Protein AF-A0A268KA24-F1 (afdb_monomer_lite)

Structure (mmCIF, N/CA/C/O backbone):
data_AF-A0A268KA24-F1
#
_entry.id   AF-A0A268KA24-F1
#
loop_
_atom_site.group_PDB
_atom_site.id
_atom_site.type_symbol
_atom_site.label_atom_id
_atom_site.label_alt_id
_atom_site.label_comp_id
_atom_site.label_asym_id
_atom_site.label_entity_id
_atom_site.label_seq_id
_atom_site.pdbx_PDB_ins_code
_atom_site.Cartn_x
_atom_site.Cartn_y
_atom_site.Cartn_z
_atom_site.occupancy
_atom_site.B_iso_or_equiv
_atom_site.auth_seq_id
_atom_site.auth_comp_id
_atom_site.auth_asym_id
_atom_site.auth_atom_id
_atom_site.pdbx_PDB_model_num
ATOM 1 N N . MET A 1 1 ? 21.700 -8.224 -44.807 1.00 33.56 1 MET A N 1
ATOM 2 C CA . MET A 1 1 ? 20.524 -7.702 -45.536 1.00 33.56 1 MET A CA 1
ATOM 3 C C . MET A 1 1 ? 19.471 -7.441 -44.473 1.00 33.56 1 MET A C 1
ATOM 5 O O . MET A 1 1 ? 19.206 -8.355 -43.711 1.00 33.56 1 MET A O 1
ATOM 9 N N . GLY A 1 2 ? 19.080 -6.179 -44.278 1.00 41.78 2 GLY A N 1
ATOM 10 C CA . GLY A 1 2 ? 18.446 -5.702 -43.043 1.00 41.78 2 GLY A CA 1
ATOM 11 C C . GLY A 1 2 ? 17.040 -6.247 -42.810 1.00 41.78 2 GLY A C 1
ATOM 12 O O . GLY A 1 2 ? 16.214 -6.240 -43.718 1.00 41.78 2 GLY A O 1
ATOM 13 N N . GLU A 1 3 ? 16.777 -6.680 -41.582 1.00 42.03 3 GLU A N 1
ATOM 14 C CA . GLU A 1 3 ? 15.426 -6.969 -41.115 1.00 42.03 3 GLU A CA 1
ATOM 15 C C . GLU A 1 3 ? 14.745 -5.635 -40.796 1.00 42.03 3 GLU A C 1
ATOM 17 O O . GLU A 1 3 ? 15.201 -4.852 -39.960 1.00 42.03 3 GLU A O 1
ATOM 22 N N . ALA A 1 4 ? 13.700 -5.329 -41.561 1.00 47.09 4 ALA A N 1
ATOM 23 C CA . ALA A 1 4 ? 12.933 -4.106 -41.433 1.00 47.09 4 ALA A CA 1
ATOM 24 C C . ALA A 1 4 ? 12.222 -4.066 -40.072 1.00 47.09 4 ALA A C 1
ATOM 26 O O . ALA A 1 4 ? 11.434 -4.949 -39.743 1.00 47.09 4 ALA A O 1
ATOM 27 N N . GLN A 1 5 ? 12.463 -3.004 -39.304 1.00 48.25 5 GLN A N 1
ATOM 28 C CA . GLN A 1 5 ? 11.619 -2.634 -38.173 1.00 48.25 5 GLN A CA 1
ATOM 29 C C . GLN A 1 5 ? 10.228 -2.262 -38.708 1.00 48.25 5 GLN A C 1
ATOM 31 O O . GLN A 1 5 ? 10.008 -1.135 -39.151 1.00 48.25 5 GLN A O 1
ATOM 36 N N . THR A 1 6 ? 9.275 -3.192 -38.700 1.00 47.69 6 THR A N 1
ATOM 37 C CA . THR A 1 6 ? 7.871 -2.871 -38.994 1.00 47.69 6 THR A CA 1
ATOM 38 C C . THR A 1 6 ? 7.250 -2.149 -37.802 1.00 47.69 6 THR A C 1
ATOM 40 O O . THR A 1 6 ? 6.643 -2.756 -36.922 1.00 47.69 6 THR A O 1
ATOM 43 N N . LYS A 1 7 ? 7.417 -0.824 -37.774 1.00 53.59 7 LYS A N 1
ATOM 44 C CA . LYS A 1 7 ? 6.600 0.105 -36.9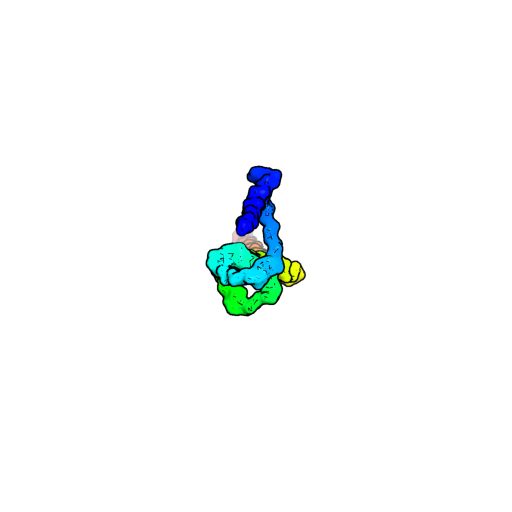85 1.00 53.59 7 LYS A CA 1
ATOM 45 C C . LYS A 1 7 ? 5.197 0.157 -37.605 1.00 53.59 7 LYS A C 1
ATOM 47 O O . LYS A 1 7 ? 4.890 1.035 -38.407 1.00 53.59 7 LYS A O 1
ATOM 52 N N . ASN A 1 8 ? 4.366 -0.837 -37.305 1.00 53.62 8 ASN A N 1
ATOM 53 C CA . ASN A 1 8 ? 2.996 -0.881 -37.807 1.00 53.62 8 ASN A CA 1
ATOM 54 C C . ASN A 1 8 ? 2.071 -0.169 -36.814 1.00 53.62 8 ASN A C 1
ATOM 56 O O . ASN A 1 8 ? 1.601 -0.770 -35.851 1.00 53.62 8 ASN A O 1
ATOM 60 N N . ASN A 1 9 ? 1.804 1.114 -37.060 1.00 51.75 9 ASN A N 1
ATOM 61 C CA . ASN A 1 9 ? 0.726 1.831 -36.380 1.00 51.75 9 ASN A CA 1
ATOM 62 C C . ASN A 1 9 ? -0.611 1.232 -36.839 1.00 51.75 9 ASN A C 1
ATOM 64 O O . ASN A 1 9 ? -0.964 1.337 -38.013 1.00 51.75 9 ASN A O 1
ATOM 68 N N . LEU A 1 10 ? -1.349 0.585 -35.932 1.00 57.47 10 LEU A N 1
ATOM 69 C CA . LEU A 1 10 ? -2.679 0.034 -36.231 1.00 57.47 10 LEU A CA 1
ATOM 70 C C . LEU A 1 10 ? -3.730 1.150 -36.349 1.00 57.47 10 LEU A C 1
ATOM 72 O O . LEU A 1 10 ? -4.749 0.976 -37.013 1.00 57.47 10 LEU A O 1
ATOM 76 N N . THR A 1 11 ? -3.493 2.287 -35.690 1.00 57.12 11 THR A N 1
ATOM 77 C CA . THR A 1 11 ? -4.230 3.564 -35.772 1.00 57.12 11 THR A CA 1
ATOM 78 C C . THR A 1 11 ? -3.452 4.618 -34.964 1.00 57.12 11 THR A C 1
ATOM 80 O O . THR A 1 11 ? -2.677 4.245 -34.088 1.00 57.12 11 THR A O 1
ATOM 83 N N . ASP A 1 12 ? -3.690 5.922 -35.164 1.00 67.19 12 ASP A N 1
ATOM 84 C CA . ASP A 1 12 ? -3.054 7.004 -34.365 1.00 67.19 12 ASP A CA 1
ATOM 85 C C . ASP A 1 12 ? -3.393 6.959 -32.853 1.00 67.19 12 ASP A C 1
ATOM 87 O O . ASP A 1 12 ? -2.889 7.754 -32.064 1.00 67.19 12 ASP A O 1
ATOM 91 N N . LEU A 1 13 ? -4.267 6.033 -32.444 1.00 79.25 13 LEU A N 1
ATOM 92 C CA . LEU A 1 13 ? -4.724 5.823 -31.071 1.00 79.25 13 LEU A CA 1
ATOM 93 C C . LEU A 1 13 ? -3.988 4.683 -30.347 1.00 79.25 13 LEU A C 1
ATOM 95 O O . LEU A 1 13 ? -4.057 4.616 -29.121 1.00 79.25 13 LEU A O 1
ATOM 99 N N . LEU A 1 14 ? -3.337 3.765 -31.076 1.00 76.19 14 LEU A N 1
ATOM 100 C CA . LEU A 1 14 ? -2.782 2.539 -30.499 1.00 76.19 14 LEU A CA 1
ATOM 101 C C . LEU A 1 14 ? -1.522 2.071 -31.241 1.00 76.19 14 LEU A C 1
ATOM 103 O O . LEU A 1 14 ? -1.575 1.662 -32.403 1.00 76.19 14 LEU A O 1
ATOM 107 N N . GLU A 1 15 ? -0.403 2.054 -30.519 1.00 78.69 15 GLU A N 1
ATOM 108 C CA . GLU A 1 15 ? 0.850 1.417 -30.932 1.00 78.69 15 GLU A CA 1
ATOM 109 C C . GLU A 1 15 ? 0.996 0.087 -30.176 1.00 78.69 15 GLU A C 1
ATOM 111 O O . GLU A 1 15 ? 0.885 0.042 -28.950 1.00 78.69 15 GLU A O 1
ATOM 116 N N . ILE A 1 16 ? 1.206 -1.011 -30.909 1.00 83.94 16 ILE A N 1
ATOM 117 C CA . ILE A 1 16 ? 1.428 -2.345 -30.338 1.00 83.94 16 ILE A CA 1
ATOM 118 C C . ILE A 1 16 ? 2.823 -2.807 -30.739 1.00 83.94 16 ILE A C 1
ATOM 120 O O . ILE A 1 16 ? 3.143 -2.887 -31.925 1.00 83.94 16 ILE A O 1
ATOM 124 N N . HIS A 1 17 ? 3.634 -3.167 -29.749 1.00 81.88 17 HIS A N 1
ATOM 125 C CA . HIS A 1 17 ? 4.935 -3.786 -29.968 1.00 81.88 17 HIS A CA 1
ATOM 126 C C . HIS A 1 17 ? 4.859 -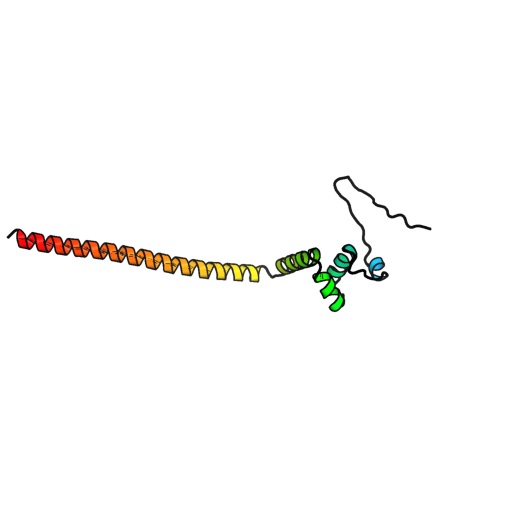5.280 -29.669 1.00 81.88 17 HIS A C 1
ATOM 128 O O . HIS A 1 17 ? 4.461 -5.682 -28.577 1.00 81.88 17 HIS A O 1
ATOM 134 N N . PHE A 1 18 ? 5.275 -6.098 -30.633 1.00 85.69 18 PHE A N 1
ATOM 135 C CA . PHE A 1 18 ? 5.463 -7.530 -30.433 1.00 85.69 18 PHE A CA 1
ATOM 136 C C . PHE A 1 18 ? 6.916 -7.789 -30.056 1.00 85.69 18 PHE A C 1
ATOM 138 O O . PHE A 1 18 ? 7.829 -7.410 -30.789 1.00 85.69 18 PHE A O 1
ATOM 145 N N . ILE A 1 19 ? 7.119 -8.415 -28.900 1.00 86.31 19 ILE A N 1
ATOM 146 C CA . ILE A 1 19 ? 8.442 -8.760 -28.385 1.00 86.31 19 ILE A CA 1
ATOM 147 C C . ILE A 1 19 ? 8.484 -10.268 -28.197 1.00 86.31 19 ILE A C 1
ATOM 149 O O . ILE A 1 19 ? 7.668 -10.842 -27.478 1.00 86.31 19 ILE A O 1
ATOM 153 N N . GLU A 1 20 ? 9.446 -10.909 -28.846 1.00 86.62 20 GLU A N 1
ATOM 154 C CA . GLU A 1 20 ? 9.680 -12.340 -28.708 1.00 86.62 20 GLU A CA 1
ATOM 155 C C . GLU A 1 20 ? 10.723 -12.576 -27.614 1.00 86.62 20 GLU A C 1
ATOM 157 O O . GLU A 1 20 ? 11.900 -12.258 -27.788 1.00 86.62 20 GLU A O 1
ATOM 162 N N . PHE A 1 21 ? 10.298 -13.154 -26.489 1.00 84.50 21 PHE A N 1
ATOM 163 C CA . PHE A 1 21 ? 11.190 -13.457 -25.365 1.00 84.50 21 PHE A CA 1
ATOM 164 C C . PHE A 1 21 ? 12.401 -14.333 -25.739 1.00 84.50 21 PHE A C 1
ATOM 166 O O . PHE A 1 21 ? 13.495 -13.995 -25.299 1.00 84.50 21 PHE A O 1
ATOM 173 N N . PRO A 1 22 ? 12.286 -15.376 -26.590 1.00 87.12 22 PRO A N 1
ATOM 174 C CA . PRO A 1 22 ? 13.450 -16.170 -26.999 1.00 87.12 22 PRO A CA 1
ATOM 175 C C . PRO A 1 22 ? 14.563 -15.330 -27.642 1.00 87.12 22 PRO A C 1
ATOM 177 O O . PRO A 1 22 ? 15.729 -15.482 -27.301 1.00 87.12 22 PRO A O 1
ATOM 180 N N . LYS A 1 23 ? 14.204 -14.354 -28.488 1.00 86.25 23 LYS A N 1
ATOM 181 C CA . LYS A 1 23 ? 15.172 -13.424 -29.097 1.00 86.25 23 LYS A CA 1
ATOM 182 C C . LYS A 1 23 ? 15.826 -12.503 -28.065 1.00 86.25 23 LYS A C 1
ATOM 184 O O . LYS A 1 23 ? 16.950 -12.055 -28.265 1.00 86.25 23 LYS A O 1
ATOM 189 N N . PHE A 1 24 ? 15.130 -12.203 -26.969 1.00 85.81 24 PHE A N 1
ATOM 190 C CA . PHE A 1 24 ? 15.677 -11.411 -25.870 1.00 85.81 24 PHE A CA 1
ATOM 191 C C . PHE A 1 24 ? 16.714 -12.188 -25.040 1.00 85.81 24 PHE A C 1
ATOM 193 O O . PHE A 1 24 ? 17.628 -11.582 -24.489 1.00 85.81 24 PHE A O 1
ATOM 200 N N . GLU A 1 25 ? 16.618 -13.516 -24.969 1.00 83.44 25 GLU A N 1
ATOM 201 C CA . GLU A 1 25 ? 17.594 -14.340 -24.238 1.00 83.44 25 GLU A CA 1
ATOM 202 C C . GLU A 1 25 ? 18.935 -14.472 -24.970 1.00 83.44 25 GLU A C 1
ATOM 204 O O . GLU A 1 25 ? 19.965 -14.713 -24.342 1.00 83.44 25 GLU A O 1
ATOM 209 N N . GLU A 1 26 ? 18.937 -14.270 -26.287 1.00 84.81 26 GLU A N 1
ATOM 210 C CA . GLU A 1 26 ? 20.136 -14.329 -27.127 1.00 84.81 26 GLU A CA 1
ATOM 211 C C . GLU A 1 26 ? 20.963 -13.029 -27.100 1.00 84.81 26 GLU A C 1
ATOM 213 O O . GLU A 1 26 ? 22.093 -13.002 -27.596 1.00 84.81 26 GLU A O 1
ATOM 218 N N . VAL A 1 27 ? 20.437 -11.938 -26.523 1.00 82.94 27 VAL A N 1
ATOM 219 C CA . VAL A 1 27 ? 21.096 -10.621 -26.521 1.00 82.94 27 VAL A CA 1
ATOM 220 C C . VAL A 1 27 ? 21.736 -10.270 -25.179 1.00 82.94 27 VAL A C 1
ATOM 222 O O . VAL A 1 27 ? 21.300 -10.678 -24.106 1.00 82.94 27 VAL A O 1
ATOM 225 N N . MET A 1 28 ? 22.773 -9.428 -25.228 1.00 84.88 28 MET A N 1
ATOM 226 C CA . MET A 1 28 ? 23.358 -8.844 -24.022 1.00 84.88 28 MET A CA 1
ATOM 227 C C . MET A 1 28 ? 22.378 -7.856 -23.373 1.00 84.88 28 MET A C 1
ATOM 229 O O . MET A 1 28 ? 21.831 -6.967 -24.032 1.00 84.88 28 MET A O 1
ATOM 233 N N . TYR A 1 29 ? 22.178 -7.980 -22.060 1.00 84.31 29 TYR A N 1
ATOM 234 C CA . TYR A 1 29 ? 21.294 -7.088 -21.317 1.00 84.31 29 TYR A CA 1
ATOM 235 C C . TYR A 1 29 ? 21.936 -5.718 -21.072 1.00 84.31 29 TYR A C 1
ATOM 237 O O . TYR A 1 29 ? 23.024 -5.614 -20.506 1.00 84.31 29 TYR A O 1
ATOM 245 N N . TYR A 1 30 ? 21.215 -4.656 -21.429 1.00 87.38 30 TYR A N 1
ATOM 246 C CA . TYR A 1 30 ? 21.619 -3.276 -21.198 1.00 87.38 30 TYR A CA 1
ATOM 247 C C . TYR A 1 30 ? 20.735 -2.655 -20.115 1.00 87.38 30 TYR A C 1
ATOM 249 O O . TYR A 1 30 ? 19.587 -2.304 -20.370 1.00 87.38 30 TYR A O 1
ATOM 257 N N . LEU A 1 31 ? 21.268 -2.499 -18.900 1.00 85.12 31 LEU A N 1
ATOM 258 C CA . LEU A 1 31 ? 20.508 -2.004 -17.736 1.00 85.12 31 LEU A CA 1
ATOM 259 C C . LEU A 1 31 ? 20.181 -0.501 -17.798 1.00 85.12 31 LEU A C 1
ATOM 261 O O . LEU A 1 31 ? 19.438 0.018 -16.971 1.00 85.12 31 LEU A O 1
ATOM 265 N N . ASN A 1 32 ? 20.737 0.209 -18.779 1.00 86.06 32 ASN A N 1
ATOM 266 C CA . ASN A 1 32 ? 20.362 1.579 -19.121 1.00 86.06 32 ASN A CA 1
ATOM 267 C C . ASN A 1 32 ? 19.203 1.644 -20.134 1.00 86.06 32 ASN A C 1
ATOM 269 O O . ASN A 1 32 ? 18.699 2.735 -20.391 1.00 86.06 32 ASN A O 1
ATOM 273 N N . ASN A 1 33 ? 18.786 0.514 -20.717 1.00 89.38 33 ASN A N 1
ATOM 274 C CA . ASN A 1 33 ? 17.673 0.450 -21.654 1.00 89.38 33 ASN A CA 1
ATOM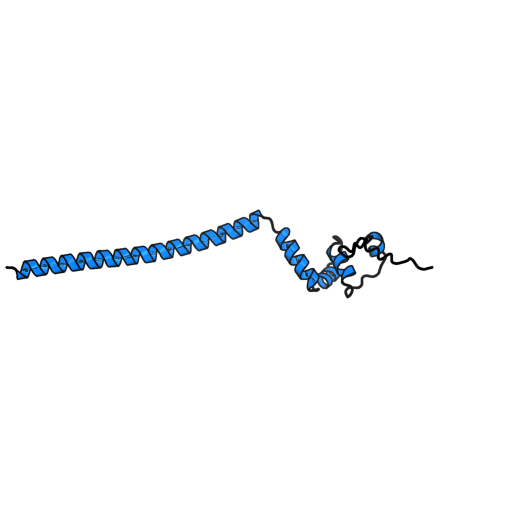 275 C C . ASN A 1 33 ? 16.370 0.120 -20.897 1.00 89.38 33 ASN A C 1
ATOM 277 O O . ASN A 1 33 ? 16.242 -0.989 -20.373 1.00 89.38 33 ASN A O 1
ATOM 281 N N . PRO A 1 34 ? 15.372 1.027 -20.876 1.00 88.12 34 PRO A N 1
ATOM 282 C CA . PRO A 1 34 ? 14.111 0.798 -20.173 1.00 88.12 34 PRO A CA 1
ATOM 283 C C . PRO A 1 34 ? 13.393 -0.482 -20.601 1.00 88.12 34 PRO A C 1
ATOM 285 O O . PRO A 1 34 ? 12.852 -1.179 -19.749 1.00 88.12 34 PRO A O 1
ATOM 288 N N . LEU A 1 35 ? 13.414 -0.824 -21.894 1.00 89.44 35 LEU A N 1
ATOM 289 C CA . LEU A 1 35 ? 12.753 -2.024 -22.405 1.00 89.44 35 LEU A CA 1
ATOM 290 C C . LEU A 1 35 ? 13.399 -3.298 -21.849 1.00 89.44 35 LEU A C 1
ATOM 292 O O . LEU A 1 35 ? 12.694 -4.206 -21.424 1.00 89.44 35 LEU A O 1
ATOM 296 N N . HIS A 1 36 ? 14.732 -3.347 -21.803 1.00 90.88 36 HIS A N 1
ATOM 297 C CA . HIS A 1 36 ? 15.449 -4.501 -21.257 1.00 90.88 36 HIS A CA 1
ATOM 298 C C . HIS A 1 36 ? 15.151 -4.654 -19.764 1.00 90.88 36 HIS A C 1
ATOM 300 O O . HIS A 1 36 ? 14.937 -5.766 -19.294 1.00 90.88 36 HIS A O 1
ATOM 306 N N . CYS A 1 37 ? 15.079 -3.547 -19.025 1.00 91.25 37 CYS A N 1
ATOM 307 C CA . CYS A 1 37 ? 14.742 -3.571 -17.605 1.00 91.25 37 CYS A CA 1
ATOM 308 C C . CYS A 1 37 ? 13.298 -4.016 -17.350 1.00 91.25 37 CYS A C 1
ATOM 310 O O . CYS A 1 37 ? 13.073 -4.787 -16.425 1.00 91.25 37 CYS A O 1
ATOM 312 N N . TRP A 1 38 ? 12.338 -3.616 -18.190 1.00 92.12 38 TRP A N 1
ATOM 313 C CA . TRP A 1 38 ? 10.967 -4.134 -18.130 1.00 92.12 38 TRP A CA 1
ATOM 314 C C . TRP A 1 38 ? 10.895 -5.637 -18.414 1.00 92.12 38 TRP A C 1
ATOM 316 O O . TRP A 1 38 ? 10.214 -6.359 -17.694 1.00 92.12 38 TRP A O 1
ATOM 326 N N . LEU A 1 39 ? 11.615 -6.124 -19.426 1.00 91.88 39 LEU A N 1
ATOM 327 C CA . LEU A 1 39 ? 11.644 -7.552 -19.754 1.00 91.88 39 LEU A CA 1
ATOM 328 C C . LEU A 1 39 ? 12.322 -8.383 -18.656 1.00 91.88 39 LEU A C 1
ATOM 330 O O . LEU A 1 39 ? 11.844 -9.466 -18.337 1.00 91.88 39 LEU A O 1
ATOM 334 N N .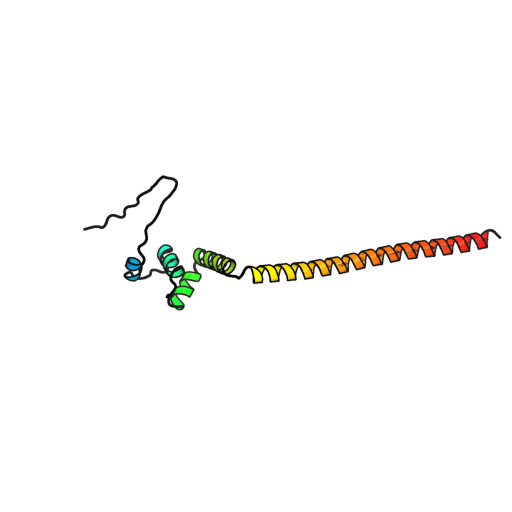 LEU A 1 40 ? 13.391 -7.864 -18.044 1.00 91.81 40 LEU A N 1
ATOM 335 C CA . LEU A 1 40 ? 14.034 -8.488 -16.884 1.00 91.81 40 LEU A CA 1
ATOM 336 C C . LEU A 1 40 ? 13.131 -8.469 -15.647 1.00 91.81 40 LEU A C 1
ATOM 338 O O . LEU A 1 40 ? 13.095 -9.447 -14.917 1.00 91.81 40 LEU A O 1
ATOM 342 N N . PHE A 1 41 ? 12.390 -7.385 -15.414 1.00 90.38 41 PHE A N 1
ATOM 343 C CA . PHE A 1 41 ? 11.438 -7.289 -14.306 1.00 90.38 41 PHE A CA 1
ATOM 344 C C . PHE A 1 41 ? 10.314 -8.334 -14.403 1.00 90.38 41 PHE A C 1
ATOM 346 O O . PHE A 1 41 ? 9.892 -8.875 -13.390 1.00 90.38 41 PHE A O 1
ATOM 353 N N . LEU A 1 42 ? 9.847 -8.632 -15.618 1.00 88.88 42 LEU A N 1
ATOM 354 C CA . LEU A 1 42 ? 8.778 -9.604 -15.870 1.00 88.88 42 LEU A CA 1
ATOM 355 C C . LEU A 1 42 ? 9.265 -11.061 -15.950 1.00 88.88 42 LEU A C 1
ATOM 357 O O . LEU A 1 42 ? 8.450 -11.956 -16.165 1.00 88.88 42 LEU A O 1
ATOM 361 N N . LYS A 1 43 ? 10.575 -11.307 -15.846 1.00 85.62 43 LYS A N 1
ATOM 362 C CA . LYS A 1 43 ? 11.167 -12.642 -15.963 1.00 85.62 43 LYS A CA 1
ATOM 363 C C . LYS A 1 43 ? 11.377 -13.257 -14.578 1.00 85.62 43 LYS A C 1
ATOM 365 O O . LYS A 1 43 ? 12.007 -12.649 -13.722 1.00 85.62 43 LYS A O 1
ATOM 370 N N . ASP A 1 44 ? 10.931 -14.500 -14.409 1.00 76.38 44 ASP A N 1
ATOM 371 C CA . ASP A 1 44 ? 10.995 -15.212 -13.122 1.00 76.38 44 ASP A CA 1
ATOM 372 C C . ASP A 1 44 ? 12.412 -15.680 -12.734 1.00 76.38 44 ASP A C 1
ATOM 374 O O . ASP A 1 44 ? 12.727 -15.788 -11.551 1.00 76.38 44 ASP A O 1
ATOM 378 N N . ASP A 1 45 ? 13.284 -15.948 -13.713 1.00 83.12 45 ASP A N 1
ATOM 379 C CA . ASP A 1 45 ? 14.652 -16.449 -13.494 1.00 83.12 45 ASP A CA 1
ATOM 380 C C . ASP A 1 45 ? 15.699 -15.385 -13.860 1.00 83.12 45 ASP A C 1
ATOM 382 O O . ASP A 1 45 ? 16.305 -15.401 -14.938 1.00 83.12 45 ASP A O 1
ATOM 386 N N . VAL A 1 46 ? 15.861 -14.394 -12.978 1.00 84.19 46 VAL A N 1
ATOM 387 C CA . VAL A 1 46 ? 16.856 -13.319 -13.113 1.00 84.19 46 VAL A CA 1
ATOM 388 C C . VAL A 1 46 ? 17.797 -13.320 -11.907 1.00 84.19 46 VAL A C 1
ATOM 390 O O . VAL A 1 46 ? 17.332 -13.324 -10.767 1.00 84.19 46 VAL A O 1
ATOM 393 N N . PRO A 1 47 ? 19.128 -13.253 -12.115 1.00 86.31 47 PRO A N 1
ATOM 394 C CA . PRO A 1 47 ? 20.075 -13.148 -11.011 1.00 86.31 47 PRO A CA 1
ATOM 395 C C . PRO A 1 47 ? 19.780 -11.954 -10.088 1.00 86.31 47 PRO A C 1
ATOM 397 O O . PRO A 1 47 ? 19.600 -10.829 -10.558 1.00 86.31 47 PRO A O 1
ATOM 400 N N . ASP A 1 48 ? 19.830 -12.167 -8.769 1.00 83.44 48 ASP A N 1
ATOM 401 C CA . ASP A 1 48 ? 19.492 -11.156 -7.747 1.00 83.44 48 ASP A CA 1
ATOM 402 C C . ASP A 1 48 ? 20.249 -9.826 -7.928 1.00 83.44 48 ASP A C 1
ATOM 404 O O . ASP A 1 48 ? 19.676 -8.745 -7.794 1.00 83.44 48 ASP A O 1
ATOM 408 N N . TYR A 1 49 ? 21.530 -9.878 -8.310 1.00 84.88 49 TYR A N 1
ATOM 409 C CA . TYR A 1 49 ? 22.320 -8.666 -8.542 1.00 84.88 49 TYR A CA 1
ATOM 410 C C . TYR A 1 49 ? 21.795 -7.826 -9.719 1.00 84.88 49 TYR A C 1
ATOM 412 O O . TYR A 1 49 ? 21.883 -6.601 -9.670 1.00 84.88 49 TYR A O 1
ATOM 420 N N . ILE A 1 50 ? 21.228 -8.461 -10.752 1.00 85.62 50 ILE A N 1
ATOM 421 C CA . ILE A 1 50 ? 20.596 -7.782 -11.891 1.00 85.62 50 ILE A CA 1
ATOM 422 C C . ILE A 1 50 ? 19.252 -7.208 -11.453 1.00 85.62 50 ILE A C 1
ATOM 424 O O . ILE A 1 50 ? 18.984 -6.029 -11.692 1.00 85.62 50 ILE A O 1
ATOM 428 N N . LEU A 1 51 ? 18.446 -8.006 -10.748 1.00 85.00 51 LEU A N 1
ATOM 429 C CA . LEU A 1 51 ? 17.133 -7.593 -10.258 1.00 85.00 51 LEU A CA 1
ATOM 430 C C . LEU A 1 51 ? 17.229 -6.345 -9.370 1.00 85.00 51 LEU A C 1
ATOM 432 O O . LEU A 1 51 ? 16.481 -5.389 -9.557 1.00 85.00 51 LEU A O 1
ATOM 436 N N . ARG A 1 52 ? 18.220 -6.278 -8.471 1.00 86.00 52 ARG A N 1
ATOM 437 C CA . ARG A 1 52 ? 18.471 -5.087 -7.637 1.00 86.00 52 ARG A CA 1
ATOM 438 C C . ARG A 1 52 ? 18.768 -3.829 -8.443 1.00 86.00 52 ARG A C 1
ATOM 440 O O . ARG A 1 52 ? 18.438 -2.737 -7.988 1.00 86.00 52 ARG A O 1
ATOM 447 N N . VAL A 1 53 ? 19.436 -3.949 -9.588 1.00 87.62 53 VAL A N 1
ATOM 448 C CA . VAL A 1 53 ? 19.720 -2.797 -10.456 1.00 87.62 53 VAL A CA 1
ATOM 449 C C . VAL A 1 53 ? 18.456 -2.377 -11.199 1.00 87.62 53 VAL A C 1
ATOM 451 O O . VAL A 1 53 ? 18.151 -1.188 -11.245 1.00 87.62 53 VAL A O 1
ATOM 454 N N . VAL A 1 54 ? 17.689 -3.344 -11.702 1.00 87.56 54 VAL A N 1
ATOM 455 C CA . VAL A 1 54 ? 16.410 -3.123 -12.390 1.00 87.56 54 VAL A CA 1
ATOM 456 C C . VAL A 1 54 ? 15.389 -2.442 -11.466 1.00 87.56 54 VAL A C 1
ATOM 458 O O . VAL A 1 54 ? 14.822 -1.416 -11.836 1.00 87.56 54 VAL A O 1
ATOM 461 N N . LEU A 1 55 ? 15.238 -2.915 -10.224 1.00 85.12 55 LEU A N 1
ATOM 462 C CA . LEU A 1 55 ? 14.329 -2.344 -9.218 1.00 85.12 55 LEU A CA 1
ATOM 463 C C . LEU A 1 55 ? 14.708 -0.924 -8.762 1.00 85.12 55 LEU A C 1
ATOM 465 O O . LEU A 1 55 ? 13.860 -0.197 -8.255 1.00 85.12 55 LEU A O 1
ATOM 469 N N . ARG A 1 56 ? 15.965 -0.491 -8.939 1.00 85.12 56 ARG A N 1
ATOM 470 C CA . ARG A 1 56 ? 16.389 0.889 -8.621 1.00 85.12 56 ARG A CA 1
ATOM 471 C C . ARG A 1 56 ? 15.914 1.913 -9.650 1.00 85.12 56 ARG A C 1
ATOM 473 O O . ARG A 1 56 ? 16.012 3.111 -9.389 1.00 85.12 56 ARG A O 1
ATOM 480 N N . MET A 1 57 ? 15.422 1.477 -10.808 1.00 85.94 57 MET A N 1
ATOM 481 C CA . MET A 1 57 ? 14.820 2.387 -11.777 1.00 85.94 57 MET A CA 1
ATOM 482 C C . MET A 1 57 ? 13.470 2.880 -11.259 1.00 85.94 57 MET A C 1
ATOM 484 O O . MET A 1 57 ? 12.609 2.074 -10.923 1.00 85.94 57 MET A O 1
ATOM 488 N N . ASP A 1 58 ? 13.259 4.198 -11.253 1.00 85.56 58 ASP A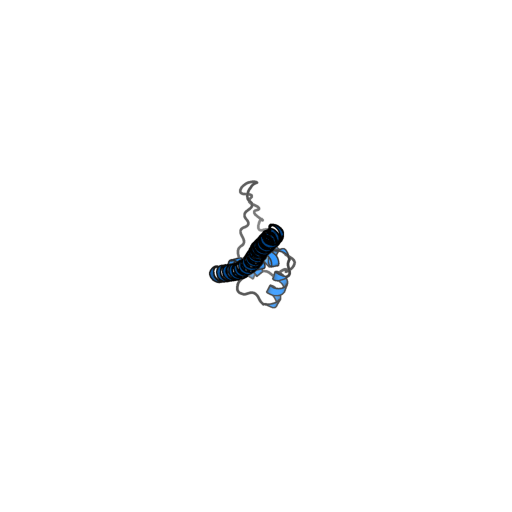 N 1
ATOM 489 C CA . ASP A 1 58 ? 12.052 4.831 -10.691 1.00 85.56 58 ASP A CA 1
ATOM 490 C C . ASP A 1 58 ? 10.744 4.220 -11.227 1.00 85.56 58 ASP A C 1
ATOM 492 O O . ASP A 1 58 ? 9.827 3.911 -10.468 1.00 85.56 58 ASP A O 1
ATOM 496 N N . VAL A 1 59 ? 10.677 3.975 -12.539 1.00 86.50 59 VAL A N 1
ATOM 497 C CA . VAL A 1 59 ? 9.486 3.400 -13.185 1.00 86.50 59 VAL A CA 1
ATOM 498 C C . VAL A 1 59 ? 9.228 1.944 -12.790 1.00 86.50 59 VAL A C 1
ATOM 500 O O . VAL A 1 59 ? 8.070 1.565 -12.630 1.00 86.50 59 VAL A O 1
ATOM 503 N N . ILE A 1 60 ? 10.284 1.149 -12.593 1.00 88.88 60 ILE A N 1
ATOM 504 C CA . ILE A 1 60 ? 10.175 -0.260 -12.201 1.00 88.88 60 ILE A CA 1
ATOM 505 C C . ILE A 1 60 ? 9.858 -0.373 -10.710 1.00 88.88 60 ILE A C 1
ATOM 507 O O . ILE A 1 60 ? 8.988 -1.146 -10.333 1.00 88.88 60 ILE A O 1
ATOM 511 N N . SER A 1 61 ? 10.481 0.455 -9.871 1.00 85.62 61 SER A N 1
ATOM 512 C CA . SER A 1 61 ? 10.191 0.525 -8.434 1.00 85.62 61 SER A CA 1
ATOM 513 C C . SER A 1 61 ? 8.703 0.783 -8.165 1.00 85.62 61 SER A C 1
ATOM 515 O O . SER A 1 61 ? 8.065 0.076 -7.389 1.00 85.62 61 SER A O 1
ATOM 517 N N . LYS A 1 62 ? 8.103 1.737 -8.892 1.00 87.81 62 LYS A N 1
ATOM 518 C CA . LYS A 1 62 ? 6.659 2.024 -8.811 1.00 87.81 62 LYS A CA 1
ATOM 519 C C . LYS A 1 62 ? 5.791 0.860 -9.288 1.00 87.81 62 LYS A C 1
ATOM 521 O O . LYS A 1 62 ? 4.678 0.683 -8.794 1.00 87.81 62 LYS A O 1
ATOM 526 N N . ALA A 1 63 ? 6.251 0.108 -10.286 1.00 88.25 63 ALA A N 1
ATOM 527 C CA . ALA A 1 63 ? 5.548 -1.077 -10.764 1.00 88.25 63 ALA A CA 1
ATOM 528 C C . ALA A 1 63 ? 5.599 -2.204 -9.726 1.00 88.25 63 ALA A C 1
ATOM 530 O O . ALA A 1 63 ? 4.565 -2.803 -9.451 1.00 88.25 63 ALA A O 1
ATOM 531 N N . GLU A 1 64 ? 6.757 -2.417 -9.100 1.00 85.75 64 GLU A N 1
ATOM 532 C CA . GLU A 1 64 ? 6.951 -3.398 -8.032 1.00 85.75 64 GLU A CA 1
ATOM 533 C C . GLU A 1 64 ? 6.119 -3.068 -6.790 1.00 85.75 64 GLU A C 1
ATOM 535 O O . GLU A 1 64 ? 5.480 -3.948 -6.220 1.00 85.75 64 GLU A O 1
ATOM 540 N N . GLU A 1 65 ? 6.044 -1.795 -6.395 1.00 84.12 65 GLU A N 1
ATOM 541 C CA . GLU A 1 65 ? 5.189 -1.355 -5.287 1.00 84.12 65 GLU A CA 1
ATOM 542 C C . GLU A 1 65 ? 3.712 -1.672 -5.562 1.00 84.12 65 GLU A C 1
ATOM 544 O O . GLU A 1 65 ? 3.009 -2.216 -4.708 1.00 84.12 65 GLU A O 1
ATOM 549 N N . LYS A 1 66 ? 3.238 -1.389 -6.783 1.00 84.44 66 LYS A N 1
ATOM 550 C CA . LYS A 1 66 ? 1.871 -1.725 -7.199 1.00 84.44 66 LYS A CA 1
ATOM 551 C C . LYS A 1 66 ? 1.646 -3.231 -7.258 1.00 84.44 66 LYS A C 1
ATOM 553 O O . LYS A 1 66 ? 0.594 -3.690 -6.826 1.00 84.44 66 LYS A O 1
ATOM 558 N N . LEU A 1 67 ? 2.608 -3.991 -7.777 1.00 82.94 67 LEU A N 1
ATOM 559 C CA . LEU A 1 67 ? 2.526 -5.446 -7.842 1.00 82.94 67 LEU A CA 1
ATOM 560 C C . LEU A 1 67 ? 2.468 -6.047 -6.436 1.00 82.94 67 LEU A C 1
ATOM 562 O O . LEU A 1 67 ? 1.603 -6.872 -6.172 1.00 82.94 67 LEU A O 1
ATOM 566 N N . THR A 1 68 ? 3.309 -5.562 -5.522 1.00 79.38 68 THR A N 1
ATOM 567 C CA . THR A 1 68 ? 3.320 -5.931 -4.099 1.00 79.38 68 THR A CA 1
ATOM 568 C C . THR A 1 68 ? 1.993 -5.593 -3.427 1.00 79.38 68 THR A C 1
ATOM 570 O O . THR A 1 68 ? 1.456 -6.386 -2.663 1.00 79.38 68 THR A O 1
ATOM 573 N N . MET A 1 69 ? 1.422 -4.424 -3.724 1.00 76.50 69 MET A N 1
ATOM 574 C CA . MET A 1 69 ? 0.111 -4.037 -3.206 1.00 76.50 69 MET A CA 1
ATOM 575 C C . MET A 1 69 ? -1.009 -4.952 -3.723 1.00 76.50 69 MET A C 1
ATOM 577 O O . MET A 1 69 ? -1.926 -5.268 -2.971 1.00 76.50 69 MET A O 1
ATOM 581 N N . LEU A 1 70 ? -0.953 -5.358 -4.993 1.00 74.38 70 LEU A N 1
ATOM 582 C CA . LEU A 1 70 ? -1.943 -6.245 -5.609 1.00 74.38 70 LEU A CA 1
ATOM 583 C C . LEU A 1 70 ? -1.778 -7.707 -5.174 1.00 74.38 70 LEU A C 1
ATOM 585 O O . LEU A 1 70 ? -2.767 -8.434 -5.113 1.00 74.38 70 LEU A O 1
ATOM 589 N N . SER A 1 71 ? -0.549 -8.135 -4.880 1.00 66.25 71 SER A N 1
ATOM 590 C CA . SER A 1 71 ? -0.236 -9.481 -4.393 1.00 66.25 71 SER A CA 1
ATOM 591 C C . SER A 1 71 ? -0.404 -9.625 -2.878 1.00 66.25 71 SER A C 1
ATOM 593 O O . SER A 1 71 ? -0.543 -10.745 -2.382 1.00 66.25 71 SER A O 1
ATOM 595 N N . ALA A 1 72 ? -0.444 -8.515 -2.135 1.00 63.25 72 ALA A N 1
ATOM 596 C CA . ALA A 1 72 ? -0.784 -8.496 -0.721 1.00 63.25 72 ALA A CA 1
ATOM 597 C C . ALA A 1 72 ? -2.268 -8.853 -0.523 1.00 63.25 72 ALA A C 1
ATOM 599 O O . ALA A 1 72 ? -3.161 -8.018 -0.654 1.00 63.25 72 ALA A O 1
ATOM 600 N N . ASP A 1 73 ? -2.493 -10.130 -0.217 1.00 69.12 73 ASP A N 1
ATOM 601 C CA . ASP A 1 73 ? -3.739 -10.785 0.184 1.00 69.12 73 ASP A CA 1
ATOM 602 C C . ASP A 1 73 ? -4.867 -9.833 0.679 1.00 69.12 73 ASP A C 1
ATOM 604 O O . ASP A 1 73 ? -4.723 -9.166 1.715 1.00 69.12 73 ASP A O 1
ATOM 608 N N . PRO A 1 74 ? -6.024 -9.790 -0.014 1.00 68.06 74 PRO A N 1
ATOM 609 C CA . PRO A 1 74 ? -7.169 -8.956 0.355 1.00 68.06 74 PRO A CA 1
ATOM 610 C C . PRO A 1 74 ? -7.664 -9.156 1.794 1.00 68.06 74 PRO A C 1
ATOM 612 O O . PRO A 1 74 ? -8.182 -8.211 2.394 1.00 68.06 74 PRO A O 1
ATOM 615 N N . GLU A 1 75 ? -7.504 -10.351 2.376 1.00 69.94 75 GLU A N 1
ATOM 616 C CA . GLU A 1 75 ? -7.901 -10.601 3.767 1.00 69.94 75 GLU A CA 1
ATOM 617 C C . GLU A 1 75 ? -6.944 -9.912 4.751 1.00 69.94 75 GLU A C 1
ATOM 619 O O . GLU A 1 75 ? -7.391 -9.316 5.732 1.00 69.94 75 GLU A O 1
ATOM 624 N N . THR A 1 76 ? -5.648 -9.866 4.445 1.00 65.38 76 THR A N 1
ATOM 625 C CA . THR A 1 76 ? -4.650 -9.107 5.215 1.00 65.38 76 THR A CA 1
ATOM 626 C C . THR A 1 76 ? -4.914 -7.596 5.161 1.00 65.38 76 THR A C 1
ATOM 628 O O . THR A 1 76 ? -4.838 -6.909 6.186 1.00 65.38 76 THR A O 1
ATOM 631 N N . ARG A 1 77 ? -5.314 -7.065 3.996 1.00 70.12 77 ARG A N 1
ATOM 632 C CA . ARG A 1 77 ? -5.762 -5.666 3.852 1.00 70.12 77 ARG A CA 1
ATOM 633 C C . ARG A 1 77 ? -6.999 -5.377 4.709 1.00 70.12 77 ARG A C 1
ATOM 635 O O . ARG A 1 77 ? -7.037 -4.389 5.441 1.00 70.12 77 ARG A O 1
ATOM 642 N N . LYS A 1 78 ? -7.992 -6.261 4.652 1.00 74.69 78 LYS A N 1
ATOM 643 C CA . LYS A 1 78 ? -9.239 -6.156 5.416 1.00 74.69 78 LYS A CA 1
ATOM 644 C C . LYS A 1 78 ? -9.007 -6.248 6.923 1.00 74.69 78 LYS A C 1
ATOM 646 O O . LYS A 1 78 ? -9.645 -5.530 7.689 1.00 74.69 78 LYS A O 1
ATOM 651 N N . GLU A 1 79 ? -8.084 -7.096 7.363 1.00 74.56 79 GLU A N 1
ATOM 652 C CA . GLU A 1 79 ? -7.686 -7.206 8.767 1.00 74.56 79 GLU A CA 1
ATOM 653 C C . GLU A 1 79 ? -6.999 -5.924 9.262 1.00 74.56 79 GLU A C 1
ATOM 655 O O . GLU A 1 79 ? -7.295 -5.443 10.358 1.00 74.56 79 GLU A O 1
ATOM 660 N N . TYR A 1 80 ? -6.151 -5.306 8.433 1.00 74.06 80 TYR A N 1
ATOM 661 C CA . TYR A 1 80 ? -5.578 -3.994 8.737 1.00 74.06 80 TYR A CA 1
ATOM 662 C C . TYR A 1 80 ? -6.665 -2.915 8.882 1.00 74.06 80 TYR A C 1
ATOM 664 O O . TYR A 1 80 ? -6.677 -2.169 9.863 1.00 74.06 80 TYR A O 1
ATOM 672 N N . GLU A 1 81 ? -7.625 -2.867 7.957 1.00 75.25 81 GLU A N 1
ATOM 673 C CA . GLU A 1 81 ? -8.739 -1.911 7.995 1.00 75.25 81 GLU A CA 1
ATOM 674 C C . GLU A 1 81 ? -9.655 -2.126 9.213 1.00 75.25 81 GLU A C 1
ATOM 676 O O . GLU A 1 81 ? -10.049 -1.159 9.870 1.00 75.25 81 GLU A O 1
ATOM 681 N N . ARG A 1 82 ? -9.930 -3.382 9.592 1.00 82.50 82 ARG A N 1
ATOM 682 C CA . ARG A 1 82 ? -10.673 -3.720 10.821 1.00 82.50 82 ARG A CA 1
ATOM 683 C C . ARG A 1 82 ? -9.968 -3.209 12.076 1.00 82.50 82 ARG A C 1
ATOM 685 O O . ARG A 1 82 ? -10.622 -2.627 12.941 1.00 82.50 82 ARG A O 1
ATOM 692 N N . ARG A 1 83 ? -8.648 -3.391 12.179 1.00 81.50 83 ARG A N 1
ATOM 693 C CA . ARG A 1 83 ? -7.857 -2.898 13.322 1.00 81.50 83 ARG A CA 1
ATOM 694 C C . ARG A 1 83 ? -7.849 -1.378 13.393 1.00 81.50 83 ARG A C 1
ATOM 696 O O . ARG A 1 83 ? -8.037 -0.822 14.473 1.00 81.50 83 ARG A O 1
ATOM 703 N N . ALA A 1 84 ? -7.682 -0.709 12.254 1.00 82.38 84 ALA A N 1
ATOM 704 C CA . ALA A 1 84 ? -7.753 0.747 12.182 1.00 82.38 84 ALA A CA 1
ATOM 705 C C . ALA A 1 84 ? -9.129 1.263 12.639 1.00 82.38 84 ALA A C 1
ATOM 707 O O . ALA A 1 84 ? -9.201 2.191 13.446 1.00 82.38 84 ALA A O 1
ATOM 708 N N . LYS A 1 85 ? -10.215 0.606 12.207 1.00 90.50 85 LYS A N 1
ATOM 709 C CA . LYS A 1 85 ? -11.578 0.924 12.647 1.00 90.50 85 LYS A CA 1
ATOM 710 C C . LYS A 1 85 ? -11.765 0.716 14.151 1.00 90.50 85 LYS A C 1
ATOM 712 O O . LYS A 1 85 ? -12.280 1.608 14.809 1.00 90.50 85 LYS A O 1
ATOM 717 N N . ALA A 1 86 ? -11.306 -0.402 14.713 1.00 87.50 86 ALA A N 1
ATOM 718 C CA . ALA A 1 86 ? -11.433 -0.676 16.148 1.00 87.50 86 ALA A CA 1
ATOM 719 C C . ALA A 1 86 ? -10.713 0.371 17.016 1.00 87.50 86 ALA A C 1
ATOM 721 O O . ALA A 1 86 ? -11.256 0.822 18.022 1.00 87.50 86 ALA A O 1
ATOM 722 N N . LEU A 1 87 ? -9.515 0.801 16.605 1.00 86.12 87 LEU A N 1
ATOM 723 C CA . LEU A 1 87 ? -8.786 1.878 17.281 1.00 86.12 87 LEU A CA 1
ATOM 724 C C . LEU A 1 87 ? -9.527 3.217 17.196 1.00 86.12 87 LEU A C 1
ATOM 726 O O . LEU A 1 87 ? -9.496 3.992 18.150 1.00 86.12 87 LEU A O 1
ATOM 730 N N . SER A 1 88 ? -10.179 3.495 16.066 1.00 86.06 88 SER A N 1
ATOM 731 C CA . SER A 1 88 ? -11.001 4.695 15.898 1.00 86.06 88 SER A CA 1
ATOM 732 C C . SER A 1 88 ? -12.250 4.650 16.779 1.00 86.06 88 SER A C 1
ATOM 734 O O . SER A 1 88 ? -12.505 5.605 17.504 1.00 86.06 88 SER A O 1
ATOM 736 N N . ASP A 1 89 ? -12.979 3.532 16.765 1.00 92.75 89 ASP A N 1
ATOM 737 C CA . ASP A 1 89 ? -14.198 3.333 17.556 1.00 92.75 89 ASP A CA 1
ATOM 738 C C . ASP A 1 89 ? -13.901 3.464 19.062 1.00 92.75 89 ASP A C 1
ATOM 740 O O . ASP A 1 89 ? -14.691 4.041 19.805 1.00 92.75 89 ASP A O 1
ATO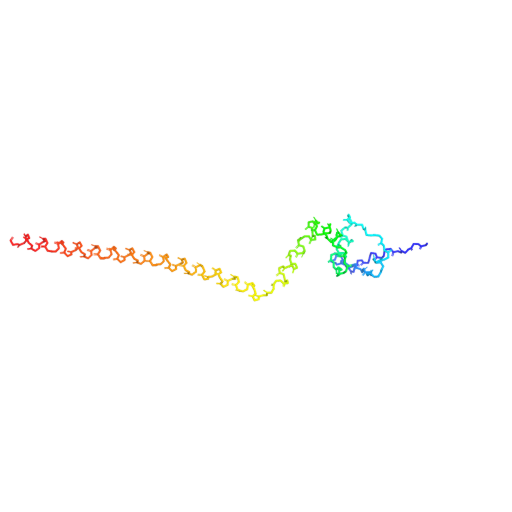M 744 N N . GLU A 1 90 ? -12.742 2.981 19.524 1.00 91.62 90 GLU A N 1
ATOM 745 C CA . GLU A 1 90 ? -12.334 3.128 20.924 1.00 91.62 90 GLU A CA 1
ATOM 746 C C . GLU A 1 90 ? -12.013 4.578 21.300 1.00 91.62 90 GLU A C 1
ATOM 748 O O . GLU A 1 90 ? -12.382 5.031 22.383 1.00 91.62 90 GLU A O 1
ATOM 753 N N . ARG A 1 91 ? -11.378 5.340 20.401 1.00 89.81 91 ARG A N 1
ATOM 754 C CA . ARG A 1 91 ? -11.159 6.777 20.621 1.00 89.81 91 ARG A CA 1
ATOM 755 C C . ARG A 1 91 ? -12.483 7.525 20.725 1.00 89.81 91 ARG A C 1
ATOM 757 O O . ARG A 1 91 ? -12.643 8.294 21.667 1.00 89.81 91 ARG A O 1
ATOM 764 N N . SER A 1 92 ? -13.423 7.253 19.820 1.00 88.56 92 SER A N 1
ATOM 765 C CA . SER A 1 92 ? -14.762 7.849 19.862 1.00 88.56 92 SER A CA 1
ATOM 766 C C . SER A 1 92 ? -15.492 7.488 21.153 1.00 88.56 92 SER A C 1
ATOM 768 O O . SER A 1 92 ? -15.987 8.371 21.836 1.00 88.56 92 SER A O 1
ATOM 770 N N . ARG A 1 93 ? -15.457 6.218 21.575 1.00 93.50 93 ARG A N 1
ATOM 771 C CA . ARG A 1 93 ? -16.075 5.783 22.837 1.00 93.50 93 ARG A CA 1
ATOM 772 C C . ARG A 1 93 ? -15.530 6.542 24.050 1.00 93.50 93 ARG A C 1
ATOM 774 O O . ARG A 1 93 ? -16.290 6.907 24.945 1.00 93.50 93 ARG A O 1
ATOM 781 N N . LEU A 1 94 ? -14.213 6.744 24.109 1.00 93.19 94 LEU A N 1
ATOM 782 C CA . LEU A 1 94 ? -13.573 7.491 25.194 1.00 93.19 94 LEU A CA 1
ATOM 783 C C . LEU A 1 94 ? -13.952 8.974 25.165 1.00 93.19 94 LEU A C 1
ATOM 785 O O . LEU A 1 94 ? -14.143 9.575 26.223 1.00 93.19 94 LEU A O 1
ATOM 789 N N . GLU A 1 95 ? -14.064 9.554 23.974 1.00 90.88 95 GLU A N 1
ATOM 790 C CA . GLU A 1 95 ? -14.495 10.936 23.784 1.00 90.88 95 GLU A CA 1
ATOM 791 C C . GLU A 1 95 ? -15.954 11.132 24.217 1.00 90.88 95 GLU A C 1
ATOM 793 O O . GLU A 1 95 ? -16.216 11.984 25.068 1.00 90.88 95 GLU A O 1
ATOM 798 N N . ASP A 1 96 ? -16.858 10.259 23.772 1.00 93.44 96 ASP A N 1
ATOM 799 C CA . ASP A 1 96 ? -18.278 10.262 24.142 1.00 93.44 96 ASP A CA 1
ATOM 800 C C . ASP A 1 96 ? -18.470 10.098 25.657 1.00 93.44 96 ASP A C 1
ATOM 802 O O . ASP A 1 96 ? -19.278 10.788 26.284 1.00 93.44 96 ASP A O 1
ATOM 806 N N . ALA A 1 97 ? -17.706 9.194 26.283 1.00 92.62 97 ALA A N 1
ATOM 807 C CA . ALA A 1 97 ? -17.744 8.990 27.729 1.00 92.62 97 ALA A CA 1
ATOM 808 C C . ALA A 1 97 ? -17.263 10.231 28.494 1.00 92.62 97 ALA A C 1
ATOM 810 O O . ALA A 1 97 ? -17.805 10.562 29.555 1.00 92.62 97 ALA A O 1
ATOM 811 N N . ARG A 1 98 ? -16.256 10.934 27.961 1.00 93.06 98 ARG A N 1
ATOM 812 C CA . ARG A 1 98 ? -15.756 12.183 28.540 1.00 93.06 98 ARG A CA 1
ATOM 813 C C . ARG A 1 98 ? -16.802 13.288 28.445 1.00 93.06 98 ARG A C 1
ATOM 815 O O . ARG A 1 98 ? -17.014 13.991 29.431 1.00 93.06 98 ARG A O 1
ATOM 822 N N . GLU A 1 99 ? -17.441 13.429 27.289 1.00 92.06 99 GLU A N 1
ATOM 823 C CA . GLU A 1 99 ? -18.481 14.430 27.051 1.00 92.06 99 GLU A CA 1
ATOM 824 C C . GLU A 1 99 ? -19.712 14.168 27.926 1.00 92.06 99 GLU A C 1
ATOM 826 O O . GLU A 1 99 ? -20.086 15.018 28.734 1.00 92.06 99 GLU A O 1
ATOM 831 N N . SER A 1 100 ? -20.239 12.942 27.903 1.00 90.94 100 SER A N 1
ATOM 832 C CA . SER A 1 100 ? -21.385 12.535 28.729 1.00 90.94 100 SER A CA 1
ATOM 833 C C . SER A 1 100 ? -21.113 12.712 30.229 1.00 90.94 100 SER A C 1
ATOM 835 O O . SER A 1 100 ? -21.974 13.148 30.997 1.00 90.94 100 SER A O 1
ATOM 837 N N . GLY A 1 101 ? -19.896 12.383 30.677 1.00 92.81 101 GLY A N 1
ATOM 838 C CA . GLY A 1 101 ? -19.485 12.575 32.067 1.00 92.81 101 GLY A CA 1
ATOM 839 C C . GLY A 1 101 ? -19.439 14.049 32.473 1.00 92.81 101 GLY A C 1
ATOM 840 O O . GLY A 1 101 ? -19.810 14.396 33.598 1.00 92.81 101 GLY A O 1
ATOM 841 N N . PHE A 1 102 ? -19.014 14.920 31.558 1.00 93.12 102 PHE A N 1
ATOM 842 C CA . PHE A 1 102 ? -19.001 16.362 31.768 1.00 93.12 102 PHE A CA 1
ATOM 843 C C . PHE A 1 102 ? -20.422 16.935 31.854 1.00 93.12 102 PHE A C 1
ATOM 845 O O . PHE A 1 102 ? -20.726 17.658 32.805 1.00 93.12 102 PHE A O 1
ATOM 852 N N . GLU A 1 103 ? -21.309 16.553 30.933 1.00 92.81 103 GLU A N 1
ATOM 853 C CA . GLU A 1 103 ? -22.715 16.975 30.928 1.00 92.81 103 GLU A CA 1
ATOM 854 C C . GLU A 1 103 ? -23.445 16.576 32.215 1.00 92.81 103 GLU A C 1
ATOM 856 O O . GLU A 1 103 ? -24.041 17.423 32.887 1.00 92.81 103 GLU A O 1
ATOM 861 N N . LEU A 1 104 ? -23.318 15.312 32.632 1.00 91.75 104 LEU A N 1
ATOM 862 C CA . LEU A 1 104 ? -23.924 14.825 33.873 1.00 91.75 104 LEU A CA 1
ATOM 863 C C . LEU A 1 104 ? -23.373 15.561 35.107 1.00 91.75 104 LEU A C 1
ATOM 865 O O . LEU A 1 104 ? -24.087 15.788 36.088 1.00 91.75 104 LEU A O 1
ATOM 869 N N . GLY A 1 105 ? -22.090 15.933 35.074 1.00 92.62 105 GLY A N 1
ATOM 870 C CA . GLY A 1 105 ? -21.461 16.751 36.107 1.00 92.62 105 GLY A CA 1
ATOM 871 C C . GLY A 1 105 ? -22.094 18.140 36.216 1.00 92.62 105 GLY A C 1
ATOM 872 O O . GLY A 1 105 ? -22.386 18.598 37.325 1.00 92.62 105 GLY A O 1
ATOM 873 N N . ILE A 1 106 ? -22.353 18.785 35.076 1.00 93.44 106 ILE A N 1
ATOM 874 C CA . ILE A 1 106 ? -23.034 20.083 35.010 1.00 93.44 106 ILE A CA 1
ATOM 875 C C . ILE A 1 106 ? -24.462 19.971 35.545 1.00 93.44 106 ILE A C 1
ATOM 877 O O . ILE A 1 106 ? -24.841 20.753 36.421 1.00 93.44 106 ILE A O 1
ATOM 881 N N . GLU A 1 107 ? -25.235 18.993 35.072 1.00 93.00 107 GLU A N 1
ATOM 882 C CA . GLU A 1 107 ? -26.635 18.806 35.463 1.00 93.00 107 GLU A CA 1
ATOM 883 C C . GLU A 1 107 ? -26.770 18.614 36.981 1.00 93.00 107 GLU A C 1
ATOM 885 O O . GLU A 1 107 ? -27.491 19.357 37.656 1.00 93.00 107 GLU A O 1
ATOM 890 N N . LYS A 1 108 ? -25.991 17.686 37.554 1.00 91.38 108 LYS A N 1
ATOM 891 C CA . LYS A 1 108 ? -25.964 17.457 39.007 1.00 91.38 108 LYS A CA 1
ATOM 892 C C . LYS A 1 108 ? -25.528 18.707 39.772 1.00 91.38 108 LYS A C 1
ATOM 894 O O . LYS A 1 108 ? -26.060 18.991 40.848 1.00 91.38 108 LYS A O 1
ATOM 899 N N . GLY A 1 109 ? -24.571 19.465 39.235 1.00 92.44 109 GLY A N 1
ATOM 900 C CA . GLY A 1 109 ? -24.135 20.738 39.806 1.00 92.44 109 GLY A CA 1
ATOM 901 C C . GLY A 1 109 ? -25.269 21.766 39.882 1.00 92.44 109 GLY A C 1
ATOM 902 O O . GLY A 1 109 ? -25.481 22.373 40.938 1.00 92.44 109 GLY A O 1
ATOM 903 N N . MET A 1 110 ? -26.037 21.918 38.800 1.00 91.88 110 MET A N 1
ATOM 904 C CA . MET A 1 110 ? -27.197 22.813 38.737 1.00 91.88 110 MET A CA 1
ATOM 905 C C . MET A 1 110 ? -28.308 22.378 39.697 1.00 91.88 110 MET A C 1
ATOM 907 O O . MET A 1 110 ? -28.829 23.204 40.451 1.00 91.88 110 MET A O 1
ATOM 911 N N . GLU A 1 111 ? -28.629 21.084 39.741 1.00 91.88 111 GLU A N 1
ATOM 912 C CA . GLU A 1 111 ? -29.656 20.542 40.636 1.00 91.88 111 GLU A CA 1
ATOM 913 C C . GLU A 1 111 ? -29.307 20.799 42.114 1.00 91.88 111 GLU A C 1
ATOM 915 O O . GLU A 1 111 ? -30.137 21.260 42.908 1.00 91.88 111 GLU A O 1
ATOM 920 N N . MET A 1 112 ? -28.047 20.566 42.498 1.00 89.62 112 MET A N 1
ATOM 921 C CA . MET A 1 112 ? -27.573 20.862 43.851 1.00 89.62 112 MET A CA 1
ATOM 922 C C . MET A 1 112 ? -27.621 22.360 44.168 1.00 89.62 112 MET A C 1
ATOM 924 O O . MET A 1 112 ? -27.978 22.733 45.292 1.00 89.62 112 MET A O 1
ATOM 928 N N . ALA A 1 113 ? -27.269 23.226 43.213 1.00 89.75 113 ALA A N 1
ATOM 929 C CA . ALA A 1 113 ? -27.359 24.674 43.380 1.00 89.75 113 ALA A CA 1
ATOM 930 C C . ALA A 1 113 ? -28.813 25.119 43.614 1.00 89.75 113 ALA A C 1
ATOM 932 O O . ALA A 1 113 ? -29.078 25.877 44.551 1.00 89.75 113 ALA A O 1
ATOM 933 N N . TRP A 1 114 ? -29.761 24.570 42.850 1.00 88.75 114 TRP A N 1
ATOM 934 C CA . TRP A 1 114 ? -31.192 24.838 42.997 1.00 88.75 114 TRP A CA 1
ATOM 935 C C . TRP A 1 114 ? -31.722 24.403 44.365 1.00 88.75 114 TRP A C 1
ATOM 937 O O . TRP A 1 114 ? -32.345 25.191 45.081 1.00 88.75 114 TRP A O 1
ATOM 947 N N . LYS A 1 115 ? -31.421 23.167 44.787 1.00 90.44 115 LYS A N 1
ATOM 948 C CA . LYS A 1 115 ? -31.808 22.643 46.109 1.00 90.44 115 LYS A CA 1
ATOM 949 C C . LYS A 1 115 ? -31.275 23.520 47.245 1.00 90.44 115 LYS A C 1
ATOM 951 O O . LYS A 1 115 ? -32.000 23.819 48.198 1.00 90.44 115 LYS A O 1
ATOM 956 N N . LYS A 1 116 ? -30.019 23.973 47.147 1.00 89.50 116 LYS A N 1
ATOM 957 C CA . LYS A 1 116 ? -29.415 24.897 48.123 1.00 89.50 116 LYS A CA 1
ATOM 958 C C . LYS A 1 116 ? -30.112 26.261 48.126 1.00 89.50 116 LYS A C 1
ATOM 960 O O . LYS A 1 116 ? -30.382 26.786 49.208 1.00 89.50 116 LYS A O 1
ATOM 965 N N . ALA A 1 117 ? -30.427 26.818 46.955 1.00 87.00 117 ALA A N 1
ATOM 966 C CA . ALA A 1 117 ? -31.140 28.088 46.827 1.00 87.00 117 ALA A CA 1
ATOM 967 C C . ALA A 1 117 ? -32.546 28.017 47.446 1.00 87.00 117 ALA A C 1
ATOM 969 O O . ALA A 1 117 ? -32.902 28.878 48.250 1.00 87.00 117 ALA A O 1
ATOM 970 N N . TRP A 1 118 ? -33.295 26.948 47.169 1.00 87.19 118 TRP A N 1
ATOM 971 C CA . TRP A 1 118 ? -34.636 26.729 47.715 1.00 87.19 118 TRP A CA 1
ATOM 972 C C . TRP A 1 118 ? -34.628 26.602 49.243 1.00 87.19 118 TRP A C 1
ATOM 974 O O . TRP A 1 118 ? -35.368 27.296 49.939 1.00 87.19 118 TRP A O 1
ATOM 984 N N . LYS A 1 119 ? -33.698 25.809 49.795 1.00 88.06 119 LYS A N 1
ATOM 985 C CA . LYS A 1 119 ? -33.515 25.681 51.250 1.00 88.06 119 LYS A CA 1
ATOM 986 C C . LYS A 1 119 ? -33.165 27.019 51.913 1.00 88.06 119 LYS A C 1
ATOM 988 O O . LYS A 1 119 ? -33.594 27.284 53.035 1.00 88.06 119 LYS A O 1
ATOM 993 N N . LYS A 1 120 ? -32.375 27.862 51.239 1.00 84.44 120 LYS A N 1
ATOM 994 C CA . LYS A 1 120 ? -32.011 29.203 51.722 1.00 84.44 120 LYS A CA 1
ATOM 995 C C . LYS A 1 120 ? -33.194 30.175 51.662 1.00 84.44 120 LYS A C 1
ATOM 997 O O . LYS A 1 120 ? -33.341 30.971 52.583 1.00 84.44 120 LYS A O 1
ATOM 1002 N N . ALA A 1 121 ? -34.024 30.101 50.622 1.00 81.56 121 ALA A N 1
ATOM 1003 C CA . ALA A 1 121 ? -35.238 30.904 50.491 1.00 81.56 121 ALA A CA 1
ATOM 1004 C C . ALA A 1 121 ? -36.267 30.548 51.574 1.00 81.56 121 ALA A C 1
ATOM 1006 O O . ALA A 1 121 ? -36.768 31.439 52.251 1.00 81.56 121 ALA A O 1
ATOM 1007 N N . TRP A 1 122 ? -36.489 29.254 51.822 1.00 80.38 122 TRP A N 1
ATOM 1008 C CA . TRP A 1 122 ? -37.409 28.788 52.864 1.00 80.38 122 TRP A CA 1
ATOM 1009 C C . TRP A 1 122 ? -37.003 29.255 54.270 1.00 80.38 122 TRP A C 1
ATOM 1011 O O . TRP A 1 122 ? -37.845 29.674 55.053 1.00 80.38 122 TRP A O 1
ATOM 1021 N N . LYS A 1 123 ? -35.695 29.284 54.565 1.00 76.38 123 LYS A N 1
ATOM 1022 C CA . LYS A 1 123 ? -35.160 29.815 55.831 1.00 76.38 123 LYS A CA 1
ATOM 1023 C C . LYS A 1 123 ? -35.252 31.338 55.992 1.00 76.38 123 LYS A C 1
ATOM 1025 O O . LYS A 1 123 ? -35.061 31.812 57.101 1.00 76.38 123 LYS A O 1
ATOM 1030 N N . LYS A 1 124 ? -35.442 32.098 54.908 1.00 69.44 124 LYS A N 1
ATOM 1031 C CA . LYS A 1 124 ? -35.553 33.569 54.931 1.00 69.44 124 LYS A CA 1
ATOM 1032 C C . LYS A 1 124 ? -37.001 34.073 54.877 1.00 69.44 124 LYS A C 1
ATOM 1034 O O . LYS A 1 124 ? -37.210 35.266 55.052 1.00 69.44 124 LYS A O 1
ATOM 1039 N N . GLY A 1 125 ? -37.958 33.197 54.570 1.00 59.19 125 GLY A N 1
ATOM 1040 C CA . GLY A 1 125 ? -39.393 33.503 54.539 1.00 59.19 125 GLY A CA 1
ATOM 1041 C C . GLY A 1 125 ? -40.132 33.220 55.853 1.00 59.19 125 GLY A C 1
ATOM 1042 O O . GLY A 1 125 ? -41.354 33.329 55.868 1.00 59.19 125 GLY A O 1
ATOM 1043 N N . TYR A 1 126 ? -39.403 32.846 56.909 1.00 45.25 126 TYR A N 1
ATOM 1044 C CA . TYR A 1 126 ? -39.857 32.763 58.300 1.00 45.25 126 TYR A CA 1
ATOM 1045 C C . TYR A 1 126 ? -39.160 33.841 59.128 1.00 45.25 126 TYR A C 1
ATOM 1047 O O . TYR A 1 126 ? -37.961 34.085 58.852 1.00 45.25 126 TYR A O 1
#

Secondary structure (DSSP, 8-state):
--------EEETTEE-----HHHHHTSPP-TT-HHHHHHHHT-SS--HHHHHHHHTSHHHHHHHHHHHHHHS-HHHHHHHHHHHHHHHHHHHHHHHHHHHHHHHHHHHHHHHHHHHHHHHHHTT--

Radius of gyration: 35.59 Å; chains: 1; bounding box: 63×50×104 Å

pLDDT: mean 81.29, std 12.98, range [33.56, 93.5]

Foldseek 3Di:
DDDDPPQDDPDPVDGDDDDDVVVLVVDDQDLVDLVSLVSLLPDPDDDPVSVVSSCPPPVSVVVVVVVCVVPPDPVNVVVVVVVVVVVVVVVVVVVVCVVVVVVVVVVVVVVVVVVVVVVVVVVVVD

Sequence (126 aa):
MGEAQTKNNLTDLLEIHFIEFPKFEEVMYYLNNPLHCWLLFLKDDVPDYILRVVLRMDVISKAEEKLTMLSADPETRKEYERRAKALSDERSRLEDARESGFELGIEKGMEMAWKKAWKKAWKKGY